Protein AF-A0A7X4Z7W5-F1 (afdb_monomer)

Radius of gyration: 18.68 Å; Cα contacts (8 Å, |Δi|>4): 62; chains: 1; bounding box: 45×40×38 Å

Nearest PDB structures (foldseek):
  3luu-assembly1_A  TM=5.150E-01  e=9.052E-01  Acidithiobacillus ferrooxidans ATCC 23270
  3o2g-assembly1_A  TM=5.707E-01  e=3.878E+00  Homo sapiens
  3n6w-assembly1_A-2  TM=5.435E-01  e=4.143E+00  Homo sapiens
  1ybx-assembly1_A  TM=3.591E-01  e=4.426E+00  Acetivibrio thermocellus
  4jpd-assembly1_A  TM=3.129E-01  e=5.397E+00  Burkholderia cenocepacia J2315

pLDDT: mean 80.5, std 14.45, range [45.44, 96.38]

Secondary structure (DSSP, 8-state):
----SPPHHHHHHHHHHHHHHHHHHHHHTT--EEEEETTTTEEEEE-TTS-EEEEEE------GGGGTT---

Foldseek 3Di:
DDPPDDDPVRVVVVVVVVVVVVVVVCLVVQHWDWDQDPVQQFIWIQTSVRDIDTPGHPPCPDDPVVVVPPDD

Sequence (72 aa):
MNSDYITDEQVVKRANAAVGLEIEKLKAMEAPVIIYHRKKQVVVKRNSDGTETAVGKRLRKGSYSERIGKEI

Mean predicted aligned error: 10.4 Å

Solvent-accessible surface area (backbone atoms only — not comparable to full-atom values): 4501 Å² total; per-residue (Å²): 128,87,81,82,66,80,48,72,68,55,51,54,53,51,52,53,50,53,54,50,51,53,53,51,52,33,47,78,67,56,39,66,44,81,45,75,40,77,92,80,45,31,33,28,37,33,40,55,90,69,51,75,44,81,75,43,67,64,78,85,72,65,58,78,77,68,60,71,78,75,82,128

Structure (mmCIF, N/CA/C/O backbone):
data_AF-A0A7X4Z7W5-F1
#
_entry.id   AF-A0A7X4Z7W5-F1
#
loop_
_atom_site.group_PDB
_atom_site.id
_atom_site.type_symbol
_atom_site.label_atom_id
_atom_site.label_alt_id
_atom_site.label_comp_id
_atom_site.label_asym_id
_atom_site.label_entity_id
_atom_site.label_seq_id
_atom_site.pdbx_PDB_ins_code
_atom_site.Cartn_x
_atom_site.Cartn_y
_atom_site.Cartn_z
_atom_site.occupancy
_atom_site.B_iso_or_equiv
_atom_site.auth_seq_id
_atom_site.auth_comp_id
_atom_site.auth_asym_id
_atom_site.auth_atom_id
_atom_site.pdbx_PDB_model_num
ATOM 1 N N . MET A 1 1 ? -20.305 -28.237 -14.204 1.00 49.75 1 MET A N 1
ATOM 2 C CA . MET A 1 1 ? -20.143 -26.778 -14.029 1.00 49.75 1 MET A CA 1
ATOM 3 C C . MET A 1 1 ? -18.682 -26.458 -14.290 1.00 49.75 1 MET A C 1
ATOM 5 O O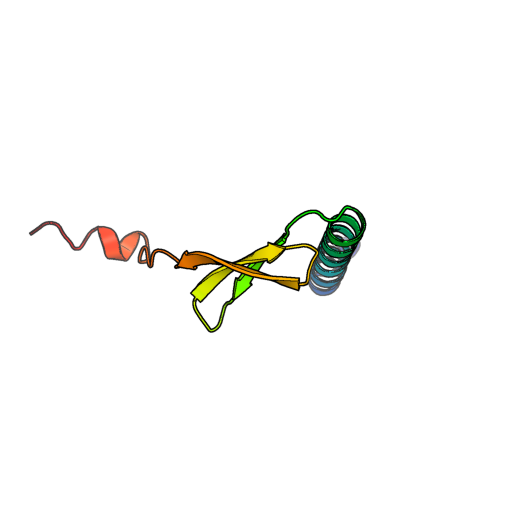 . MET A 1 1 ? -17.848 -27.147 -13.719 1.00 49.75 1 MET A O 1
ATOM 9 N N . ASN A 1 2 ? -18.384 -25.536 -15.212 1.00 56.59 2 ASN A N 1
ATOM 10 C CA . ASN A 1 2 ? -17.017 -25.260 -15.677 1.00 56.59 2 ASN A CA 1
ATOM 11 C C . ASN A 1 2 ? -16.094 -24.882 -14.513 1.00 56.59 2 ASN A C 1
ATOM 13 O O . ASN A 1 2 ? -16.324 -23.880 -13.840 1.00 56.59 2 ASN A O 1
ATOM 17 N N . SER A 1 3 ? -15.032 -25.664 -14.316 1.00 64.75 3 SER A N 1
ATOM 18 C CA . SER A 1 3 ? -13.962 -25.407 -13.347 1.00 64.75 3 SER A CA 1
ATOM 19 C C . SER A 1 3 ? -12.882 -24.460 -13.895 1.00 64.75 3 SER A C 1
ATOM 21 O O . SER A 1 3 ? -11.732 -24.546 -13.479 1.00 64.75 3 SER A O 1
ATOM 23 N N . ASP A 1 4 ? -13.235 -23.580 -14.837 1.00 74.81 4 ASP A N 1
ATOM 24 C CA . ASP A 1 4 ? -12.305 -22.656 -15.513 1.00 74.81 4 ASP A CA 1
ATOM 25 C C . ASP A 1 4 ? -12.091 -21.338 -14.750 1.00 74.81 4 ASP A C 1
ATOM 27 O O . ASP A 1 4 ? -11.424 -20.421 -15.232 1.00 74.81 4 ASP A O 1
ATOM 31 N N . TYR A 1 5 ? -12.661 -21.207 -13.552 1.00 81.88 5 TYR A N 1
ATOM 32 C CA . TYR A 1 5 ? -12.454 -20.030 -12.719 1.00 81.88 5 TYR A CA 1
ATOM 33 C C . TYR A 1 5 ? -11.127 -20.126 -11.971 1.00 81.88 5 TYR A C 1
ATOM 35 O O . TYR A 1 5 ? -10.791 -21.152 -11.379 1.00 81.88 5 TYR A O 1
ATOM 43 N N . ILE A 1 6 ? -10.381 -19.021 -11.978 1.00 87.69 6 ILE A N 1
ATOM 44 C CA . ILE A 1 6 ? -9.198 -18.877 -11.131 1.00 87.69 6 ILE A CA 1
ATOM 45 C C . ILE A 1 6 ? -9.608 -18.991 -9.663 1.00 87.69 6 ILE A C 1
ATOM 47 O O . ILE A 1 6 ? -10.665 -18.497 -9.269 1.00 87.69 6 ILE A O 1
ATOM 51 N N . THR A 1 7 ? -8.774 -19.630 -8.849 1.00 92.44 7 THR A N 1
ATOM 52 C CA . THR A 1 7 ? -9.063 -19.758 -7.418 1.00 92.44 7 THR A CA 1
ATOM 53 C C . THR A 1 7 ? -8.842 -18.430 -6.698 1.00 92.44 7 THR A C 1
ATOM 55 O O . THR A 1 7 ? -8.015 -17.615 -7.120 1.00 92.44 7 THR A O 1
ATOM 58 N N . ASP A 1 8 ? -9.518 -18.224 -5.567 1.00 92.56 8 ASP A N 1
ATOM 59 C CA . ASP A 1 8 ? -9.300 -17.047 -4.713 1.00 92.56 8 ASP A CA 1
ATOM 60 C C . ASP A 1 8 ? -7.820 -16.893 -4.334 1.00 92.56 8 ASP A C 1
ATOM 62 O O . ASP A 1 8 ? -7.264 -15.795 -4.357 1.00 92.56 8 ASP A O 1
ATOM 66 N N . GLU A 1 9 ? -7.131 -18.003 -4.070 1.00 93.31 9 GLU A N 1
ATOM 67 C CA . GLU A 1 9 ? -5.694 -18.003 -3.791 1.00 93.31 9 GLU A CA 1
ATOM 68 C C . GLU A 1 9 ? -4.873 -17.466 -4.972 1.00 93.31 9 GLU A C 1
ATOM 70 O O . GLU A 1 9 ? -3.942 -16.675 -4.785 1.00 93.31 9 GLU A O 1
ATOM 75 N N . GLN A 1 10 ? -5.224 -17.850 -6.203 1.00 95.06 10 GLN A N 1
ATOM 76 C CA . GLN A 1 10 ? -4.577 -17.340 -7.411 1.00 95.06 10 GLN A CA 1
ATOM 77 C C . GLN A 1 10 ? -4.862 -15.849 -7.616 1.00 95.06 10 GLN A C 1
ATOM 79 O O . GLN A 1 10 ? -3.944 -15.112 -7.988 1.00 95.06 10 GLN A O 1
ATOM 84 N N . VAL A 1 11 ? -6.090 -15.390 -7.341 1.00 95.06 11 VAL A N 1
ATOM 85 C CA . VAL A 1 11 ? -6.458 -13.963 -7.371 1.00 95.06 11 VAL A CA 1
ATOM 86 C C . VAL A 1 11 ? -5.574 -13.178 -6.407 1.00 95.06 11 VAL A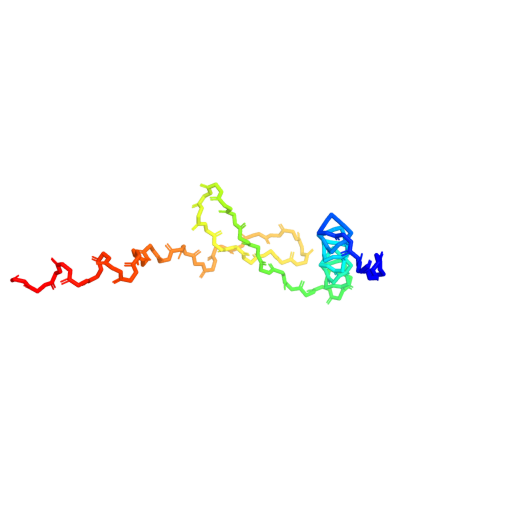 C 1
ATOM 88 O O . VAL A 1 11 ? -4.907 -12.226 -6.813 1.00 95.06 11 VAL A O 1
ATOM 91 N N . VAL A 1 12 ? -5.514 -13.609 -5.145 1.00 94.31 12 VAL A N 1
ATOM 92 C CA . VAL A 1 12 ? -4.749 -12.942 -4.083 1.00 94.31 12 VAL A CA 1
ATOM 93 C C . VAL A 1 12 ? -3.262 -12.902 -4.428 1.00 94.31 12 VAL A C 1
ATOM 95 O O . VAL A 1 12 ? -2.625 -11.852 -4.312 1.00 94.31 12 VAL A O 1
ATOM 98 N N . LYS A 1 13 ? -2.699 -14.016 -4.912 1.00 95.81 13 LYS A N 1
ATOM 99 C CA . LYS A 1 13 ? -1.288 -14.088 -5.311 1.00 95.81 13 LYS A CA 1
ATOM 100 C C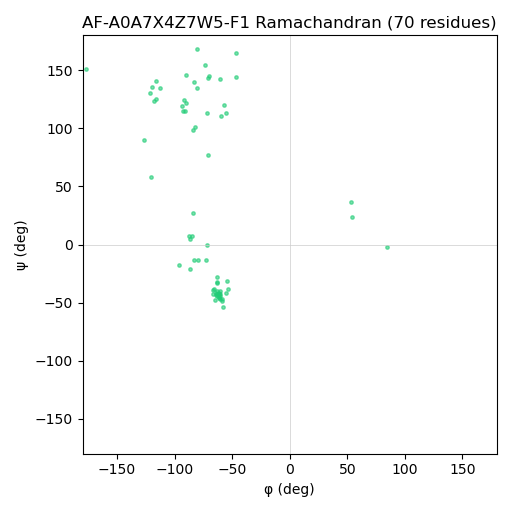 . LYS A 1 13 ? -0.968 -13.108 -6.440 1.00 95.81 13 LYS A C 1
ATOM 102 O O . LYS A 1 13 ? 0.023 -12.384 -6.352 1.00 95.81 13 LYS A O 1
ATOM 107 N N . ARG A 1 14 ? -1.805 -13.062 -7.482 1.00 94.62 14 ARG A N 1
ATOM 108 C CA . ARG A 1 14 ? -1.614 -12.163 -8.632 1.00 94.62 14 ARG A CA 1
ATOM 109 C C . ARG A 1 14 ? -1.778 -10.696 -8.242 1.00 94.62 14 ARG A C 1
ATOM 111 O O . ARG A 1 14 ? -0.953 -9.879 -8.640 1.00 94.62 14 ARG A O 1
ATOM 118 N N . ALA A 1 15 ? -2.780 -10.371 -7.428 1.00 94.81 15 ALA A N 1
ATOM 119 C CA . ALA A 1 15 ? -3.000 -9.012 -6.942 1.00 94.81 15 ALA A CA 1
ATOM 120 C C . ALA A 1 15 ? -1.808 -8.509 -6.111 1.00 94.81 15 ALA A C 1
ATOM 122 O O . ALA A 1 15 ? -1.298 -7.418 -6.360 1.00 94.81 15 ALA A O 1
ATOM 123 N N . ASN A 1 16 ? -1.305 -9.328 -5.182 1.00 93.75 16 ASN A N 1
ATOM 124 C CA . ASN A 1 16 ? -0.138 -8.973 -4.372 1.00 93.75 16 ASN A CA 1
ATOM 125 C C . ASN A 1 16 ? 1.125 -8.782 -5.225 1.00 93.75 16 ASN A C 1
ATOM 127 O O . ASN A 1 16 ? 1.881 -7.842 -4.987 1.00 93.75 16 ASN A O 1
ATOM 131 N N . ALA A 1 17 ? 1.338 -9.635 -6.233 1.00 96.38 17 ALA A N 1
ATOM 132 C CA . ALA A 1 17 ? 2.464 -9.499 -7.155 1.00 96.38 17 ALA A CA 1
ATOM 133 C C . ALA A 1 17 ? 2.387 -8.198 -7.974 1.00 96.38 17 ALA A C 1
ATOM 135 O O . ALA A 1 17 ? 3.379 -7.480 -8.068 1.00 96.38 17 ALA A O 1
ATOM 136 N N . ALA A 1 18 ? 1.209 -7.858 -8.506 1.00 96.00 18 ALA A N 1
ATOM 137 C CA . ALA A 1 18 ? 1.004 -6.620 -9.259 1.00 96.00 18 ALA A CA 1
ATOM 138 C C . ALA A 1 18 ? 1.267 -5.369 -8.402 1.00 96.00 18 ALA A C 1
ATOM 140 O O . ALA A 1 18 ? 1.944 -4.444 -8.846 1.00 96.00 18 ALA A O 1
ATOM 141 N N . VAL A 1 19 ? 0.794 -5.362 -7.150 1.00 92.56 19 VAL A N 1
ATOM 142 C CA . VAL A 1 19 ? 1.064 -4.268 -6.202 1.00 92.56 19 VAL A CA 1
ATOM 143 C C . VAL A 1 19 ? 2.557 -4.166 -5.881 1.00 92.56 19 VAL A C 1
ATOM 145 O O . VAL A 1 19 ? 3.092 -3.061 -5.829 1.00 92.56 19 VAL A O 1
ATOM 148 N N . GLY A 1 20 ? 3.241 -5.298 -5.688 1.00 92.25 20 GLY A N 1
ATOM 149 C CA . GLY A 1 20 ? 4.687 -5.329 -5.455 1.00 92.25 20 GLY A CA 1
ATOM 150 C C . GLY A 1 20 ? 5.477 -4.693 -6.601 1.00 92.25 20 GLY A C 1
ATOM 151 O O . GLY A 1 20 ? 6.297 -3.810 -6.353 1.00 92.25 20 GLY A O 1
ATOM 152 N N . LEU A 1 21 ? 5.163 -5.073 -7.843 1.00 95.12 21 LEU A N 1
ATOM 153 C CA . LEU A 1 21 ? 5.801 -4.525 -9.044 1.00 95.12 21 LEU A CA 1
ATOM 154 C C . LEU A 1 21 ? 5.586 -3.014 -9.183 1.00 95.12 21 LEU A C 1
ATOM 156 O O . LEU A 1 21 ? 6.530 -2.289 -9.487 1.00 95.12 21 LEU A O 1
ATOM 160 N N . GLU A 1 22 ? 4.374 -2.516 -8.926 1.00 92.19 22 GLU A N 1
ATOM 161 C CA . GLU A 1 22 ? 4.114 -1.075 -9.005 1.00 92.19 22 GLU A CA 1
ATOM 162 C C . GLU A 1 22 ? 4.892 -0.305 -7.929 1.00 92.19 22 GLU A C 1
ATOM 164 O O . GLU A 1 22 ? 5.450 0.753 -8.205 1.00 92.19 22 GLU A O 1
ATOM 169 N N . ILE A 1 23 ? 5.013 -0.852 -6.714 1.00 89.94 23 ILE A N 1
ATOM 170 C CA . ILE A 1 23 ? 5.833 -0.244 -5.658 1.00 89.94 23 ILE A CA 1
ATOM 171 C C . ILE A 1 23 ? 7.312 -0.197 -6.068 1.00 89.94 23 ILE A C 1
ATOM 173 O O . ILE A 1 23 ? 7.975 0.811 -5.828 1.00 89.94 23 ILE A O 1
ATOM 177 N N . GLU A 1 24 ? 7.846 -1.265 -6.661 1.00 90.44 24 GLU A N 1
ATOM 178 C CA . GLU A 1 24 ? 9.234 -1.300 -7.143 1.00 90.44 24 GLU A CA 1
ATOM 179 C C . GLU A 1 24 ? 9.477 -0.301 -8.274 1.00 90.44 24 GLU A C 1
ATOM 181 O O . GLU A 1 24 ? 10.456 0.444 -8.234 1.00 90.44 24 GLU A O 1
ATOM 186 N N . LYS A 1 25 ? 8.550 -0.213 -9.229 1.00 92.19 25 LYS A N 1
ATOM 187 C CA . LYS A 1 25 ? 8.580 0.788 -10.297 1.00 92.19 25 LYS A CA 1
ATOM 188 C C . LYS A 1 25 ? 8.562 2.211 -9.736 1.00 92.19 25 LYS A C 1
ATOM 190 O O . LYS A 1 25 ? 9.388 3.026 -10.133 1.00 92.19 25 LYS A O 1
ATOM 195 N N . LEU A 1 26 ? 7.672 2.510 -8.787 1.00 90.44 26 LEU A N 1
ATOM 196 C CA . LEU A 1 26 ? 7.608 3.826 -8.145 1.00 90.44 26 LEU A CA 1
ATOM 197 C C . LEU A 1 26 ? 8.911 4.164 -7.413 1.00 90.44 26 LEU A C 1
ATOM 199 O O . LEU A 1 26 ? 9.390 5.287 -7.533 1.00 90.44 26 LEU A O 1
ATOM 203 N N . LYS A 1 27 ? 9.530 3.195 -6.726 1.00 86.25 27 LYS A N 1
ATOM 204 C CA . LYS A 1 27 ? 10.853 3.386 -6.109 1.00 86.25 27 LYS A CA 1
ATOM 205 C C . LYS A 1 27 ? 11.931 3.705 -7.143 1.00 86.25 27 LYS A C 1
ATOM 207 O O . LYS A 1 27 ? 12.709 4.622 -6.917 1.00 86.25 27 LYS A O 1
ATOM 212 N N . ALA A 1 28 ? 11.965 2.977 -8.261 1.00 89.69 28 ALA A N 1
ATOM 213 C CA . ALA A 1 28 ? 12.916 3.225 -9.346 1.00 89.69 28 ALA A CA 1
ATOM 214 C C . ALA A 1 28 ? 12.720 4.605 -10.000 1.00 89.69 28 ALA A C 1
ATOM 216 O O . ALA A 1 28 ? 13.672 5.187 -10.504 1.00 89.69 28 ALA A O 1
ATOM 217 N N . MET A 1 29 ? 11.496 5.138 -9.963 1.00 92.94 29 MET A N 1
ATOM 218 C CA . MET A 1 29 ? 11.153 6.490 -10.418 1.00 92.94 29 MET A CA 1
ATOM 219 C C . MET A 1 29 ? 11.317 7.565 -9.332 1.00 92.94 29 MET A C 1
ATOM 221 O O . MET A 1 29 ? 10.866 8.691 -9.524 1.00 92.94 29 MET A O 1
ATOM 225 N N . GLU A 1 30 ? 11.883 7.216 -8.174 1.00 89.06 30 GLU A N 1
ATOM 226 C CA . GLU A 1 30 ? 12.007 8.090 -7.003 1.00 89.06 30 GLU A CA 1
ATOM 227 C C . GLU A 1 30 ? 10.672 8.703 -6.528 1.00 89.06 30 GLU A C 1
ATOM 229 O O . GLU A 1 30 ? 10.627 9.728 -5.845 1.00 89.06 30 GLU A O 1
ATOM 234 N N . ALA A 1 31 ? 9.558 8.049 -6.851 1.00 89.38 31 ALA A N 1
ATOM 235 C CA . ALA A 1 31 ? 8.231 8.497 -6.483 1.00 89.38 31 ALA A CA 1
ATOM 236 C C . ALA A 1 31 ? 7.887 8.064 -5.045 1.00 89.38 31 ALA A C 1
ATOM 238 O O . ALA A 1 31 ? 8.181 6.936 -4.631 1.00 89.38 31 ALA A O 1
ATOM 239 N N . PRO A 1 32 ? 7.222 8.926 -4.259 1.00 87.44 32 PRO A N 1
ATOM 240 C CA . PRO A 1 32 ? 6.802 8.569 -2.913 1.00 87.44 32 PRO A CA 1
ATOM 241 C C . PRO A 1 32 ? 5.647 7.557 -2.927 1.00 87.44 32 PRO A C 1
ATOM 243 O O . PRO A 1 32 ? 4.719 7.660 -3.728 1.00 87.44 32 PRO A O 1
ATOM 246 N N . VAL A 1 33 ? 5.653 6.627 -1.970 1.00 89.88 33 VAL A N 1
ATOM 247 C CA . VAL A 1 33 ? 4.630 5.582 -1.816 1.00 89.88 33 VAL A CA 1
ATOM 248 C C . VAL A 1 33 ? 3.835 5.803 -0.533 1.00 89.88 33 VAL A C 1
ATOM 250 O O . VAL A 1 33 ? 4.397 6.037 0.537 1.00 89.88 33 VAL A O 1
ATOM 253 N N . ILE A 1 34 ? 2.510 5.696 -0.620 1.00 88.00 34 ILE A N 1
ATOM 254 C CA . ILE A 1 34 ? 1.622 5.778 0.542 1.00 88.00 34 ILE A CA 1
ATOM 255 C C . ILE A 1 34 ? 1.406 4.380 1.121 1.00 88.00 34 ILE A C 1
ATOM 257 O O . ILE A 1 34 ? 0.918 3.479 0.445 1.00 88.00 34 ILE A O 1
ATOM 261 N N . ILE A 1 35 ? 1.754 4.204 2.393 1.00 87.25 35 ILE A N 1
ATOM 262 C CA . ILE A 1 35 ? 1.707 2.929 3.105 1.00 87.25 35 ILE A CA 1
ATOM 263 C C . ILE A 1 35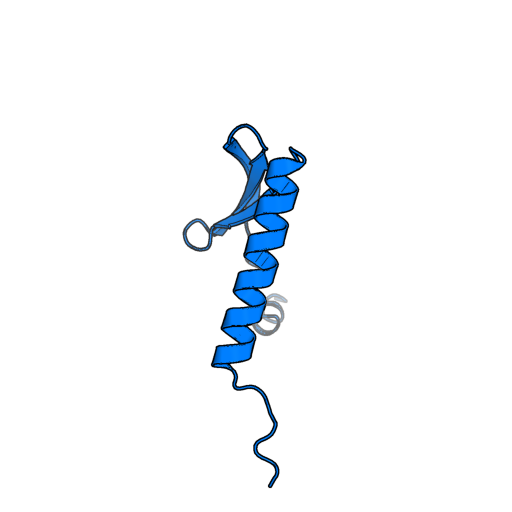 ? 0.799 3.064 4.322 1.00 87.25 35 ILE A C 1
ATOM 265 O O . ILE A 1 35 ? 0.941 3.968 5.147 1.00 87.25 35 ILE A O 1
ATOM 269 N N . TYR A 1 36 ? -0.127 2.120 4.471 1.00 85.75 36 TYR A N 1
ATOM 270 C CA . TYR A 1 36 ? -0.955 2.022 5.665 1.00 85.75 36 TYR A CA 1
ATOM 271 C C . TYR A 1 36 ? -0.336 1.075 6.702 1.00 85.75 36 TYR A C 1
ATOM 273 O O . TYR A 1 36 ? -0.271 -0.140 6.508 1.00 85.75 36 TYR A O 1
ATOM 281 N N . HIS A 1 37 ? 0.055 1.611 7.859 1.00 84.56 37 HIS A N 1
ATOM 282 C CA . HIS A 1 37 ? 0.494 0.804 8.994 1.00 84.56 37 HIS A CA 1
ATOM 283 C C . HIS A 1 37 ? -0.698 0.317 9.810 1.00 84.56 37 HIS A C 1
ATOM 285 O O . HIS A 1 37 ? -1.183 1.010 10.705 1.00 84.56 37 HIS A O 1
ATOM 291 N N . ARG A 1 38 ? -1.112 -0.932 9.579 1.00 81.69 38 ARG A N 1
ATOM 292 C CA . ARG A 1 38 ? -2.246 -1.557 10.282 1.00 81.69 38 ARG A CA 1
ATOM 293 C C . ARG A 1 38 ? -2.116 -1.539 11.811 1.00 81.69 38 ARG A C 1
ATOM 295 O O . ARG A 1 38 ? -3.096 -1.237 12.482 1.00 81.69 38 ARG A O 1
ATOM 302 N N . LYS A 1 39 ? -0.923 -1.817 12.361 1.00 83.62 39 LYS A N 1
ATOM 303 C CA . LYS A 1 39 ? -0.678 -1.826 13.822 1.00 83.62 39 LYS A CA 1
ATOM 304 C C . LYS A 1 39 ? -0.840 -0.440 14.449 1.00 83.62 39 LYS A C 1
ATOM 306 O O . LYS A 1 39 ? -1.513 -0.297 15.459 1.00 83.62 39 LYS A O 1
ATOM 311 N N . LYS A 1 40 ? -0.225 0.576 13.836 1.00 82.00 40 LYS A N 1
ATOM 312 C CA . LYS A 1 40 ? -0.240 1.959 14.340 1.00 82.00 40 LYS A CA 1
ATOM 313 C C . LYS A 1 40 ? -1.508 2.720 13.926 1.00 82.00 40 LYS A C 1
ATOM 315 O O . LYS A 1 40 ? -1.774 3.791 14.451 1.00 82.00 40 LYS A O 1
ATOM 320 N N . GLN A 1 41 ? -2.277 2.173 12.981 1.00 83.25 41 GLN A N 1
ATOM 321 C CA . GLN A 1 41 ? -3.419 2.811 12.324 1.00 83.25 41 GLN A CA 1
ATOM 322 C C . GLN A 1 41 ? -3.086 4.186 11.715 1.00 83.25 41 GLN A C 1
ATOM 324 O O . GLN A 1 41 ? -3.917 5.095 11.704 1.00 83.25 41 GLN A O 1
ATOM 329 N N . VAL A 1 42 ? -1.874 4.324 11.175 1.00 86.44 42 VAL A N 1
ATOM 330 C CA . VAL A 1 42 ? -1.367 5.557 10.553 1.00 86.44 42 VAL A CA 1
ATOM 331 C C . VAL A 1 42 ? -1.102 5.308 9.074 1.00 86.44 42 VAL A C 1
ATOM 333 O O . VAL A 1 42 ? -0.619 4.241 8.695 1.00 86.44 42 VAL A O 1
ATOM 336 N N . VAL A 1 43 ? -1.427 6.296 8.250 1.00 87.06 43 VAL A N 1
ATOM 337 C CA . VAL A 1 43 ? -1.017 6.382 6.852 1.00 87.06 43 VAL A CA 1
ATOM 338 C C . VAL A 1 43 ? 0.286 7.174 6.802 1.00 87.06 43 VAL A C 1
ATOM 340 O O . VAL A 1 43 ? 0.372 8.294 7.313 1.00 87.06 43 VAL A O 1
ATOM 343 N N . VAL A 1 44 ? 1.305 6.575 6.207 1.00 89.19 44 VAL A N 1
ATOM 344 C CA . VAL A 1 44 ? 2.650 7.129 6.097 1.00 89.19 44 VAL A CA 1
ATOM 345 C C . VAL A 1 44 ? 2.989 7.272 4.623 1.00 89.19 44 VAL A C 1
ATOM 347 O O . VAL A 1 44 ? 2.733 6.369 3.832 1.00 89.19 44 VAL A O 1
ATOM 350 N N . LYS A 1 45 ? 3.565 8.407 4.249 1.00 89.44 45 LYS A N 1
ATOM 351 C CA . LYS A 1 45 ? 4.220 8.600 2.962 1.00 89.44 45 LYS A CA 1
ATOM 352 C C . LYS A 1 45 ? 5.687 8.231 3.134 1.00 89.44 45 LYS A C 1
ATOM 354 O O . LYS A 1 45 ? 6.397 8.886 3.897 1.00 89.44 45 LYS A O 1
ATOM 359 N N . ARG A 1 46 ? 6.118 7.179 2.447 1.00 88.44 46 ARG A N 1
ATOM 360 C CA . ARG A 1 46 ? 7.521 6.790 2.345 1.00 88.44 46 ARG A CA 1
ATOM 361 C C . ARG A 1 46 ? 8.105 7.425 1.091 1.00 88.44 46 ARG A C 1
ATOM 363 O O . ARG A 1 46 ? 7.608 7.177 -0.005 1.00 88.44 46 ARG A O 1
ATOM 370 N N . ASN A 1 47 ? 9.115 8.261 1.264 1.00 85.25 47 ASN A N 1
ATOM 371 C CA . ASN A 1 47 ? 9.837 8.883 0.163 1.00 85.25 47 ASN A CA 1
ATOM 372 C C . ASN A 1 47 ? 10.871 7.901 -0.419 1.00 85.25 47 ASN A C 1
ATOM 374 O O . ASN A 1 47 ? 11.136 6.841 0.155 1.00 85.25 47 ASN A O 1
ATOM 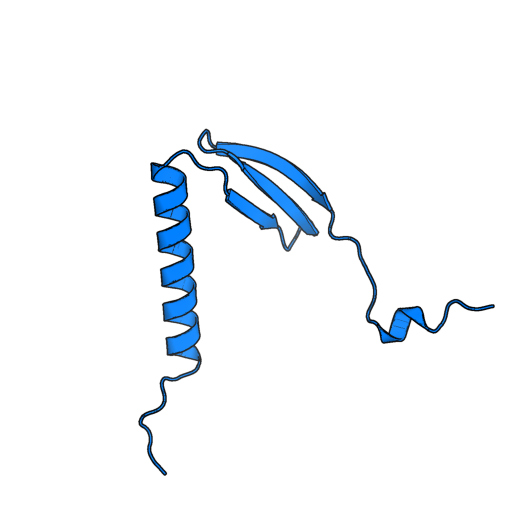378 N N . SER A 1 48 ? 11.435 8.242 -1.576 1.00 81.00 48 SER A N 1
ATOM 379 C CA . SER A 1 48 ? 12.433 7.427 -2.280 1.00 81.00 48 SER A CA 1
ATOM 380 C C . SER A 1 48 ? 13.733 7.241 -1.493 1.00 81.00 48 SER A C 1
ATOM 382 O O . SER A 1 48 ? 14.327 6.168 -1.539 1.00 81.00 48 SER A O 1
ATOM 384 N N . ASP A 1 49 ? 14.111 8.240 -0.698 1.00 80.94 49 ASP A N 1
ATOM 385 C CA . ASP A 1 49 ? 15.258 8.235 0.220 1.00 80.94 49 ASP A CA 1
ATOM 386 C C . ASP A 1 49 ? 15.064 7.341 1.465 1.00 80.94 49 ASP A C 1
ATOM 388 O O . ASP A 1 49 ? 15.948 7.239 2.315 1.00 80.94 49 ASP A O 1
ATOM 392 N N . GLY A 1 50 ? 13.903 6.689 1.594 1.00 78.19 50 GLY A N 1
ATOM 393 C CA . GLY A 1 50 ? 13.557 5.836 2.728 1.00 78.19 50 GLY A CA 1
ATOM 394 C C . GLY A 1 50 ? 12.995 6.585 3.938 1.00 78.19 50 GLY A C 1
ATOM 395 O O . GLY A 1 50 ? 12.594 5.936 4.906 1.00 78.19 50 GLY A O 1
ATOM 396 N N . THR A 1 51 ? 12.901 7.917 3.894 1.00 85.69 51 THR A N 1
ATOM 397 C CA . THR A 1 51 ? 12.270 8.700 4.961 1.00 85.69 51 THR A CA 1
ATOM 398 C C . THR A 1 51 ? 10.759 8.483 4.987 1.00 85.69 51 THR A C 1
ATOM 400 O O . THR A 1 51 ? 10.095 8.308 3.962 1.00 85.69 51 THR A O 1
ATOM 403 N N . GLU A 1 52 ? 10.192 8.485 6.192 1.00 88.62 52 GLU A N 1
ATOM 404 C CA . GLU A 1 52 ? 8.770 8.258 6.428 1.00 88.62 52 GL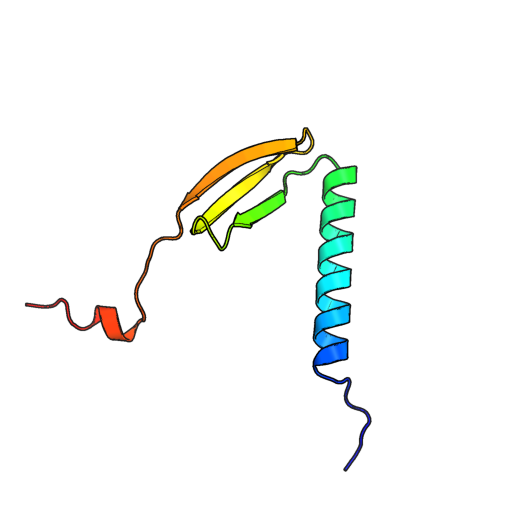U A CA 1
ATOM 405 C C . GLU A 1 52 ? 8.130 9.491 7.064 1.00 88.62 52 GLU A C 1
ATOM 407 O O . GLU A 1 52 ? 8.533 9.944 8.133 1.00 88.62 52 GLU A O 1
ATOM 412 N N . THR A 1 53 ? 7.089 10.016 6.420 1.00 87.75 53 THR A N 1
ATOM 413 C CA . THR A 1 53 ? 6.306 11.149 6.920 1.00 87.75 53 THR A CA 1
ATOM 414 C C . THR A 1 53 ? 4.875 10.708 7.198 1.00 87.75 53 THR A C 1
ATOM 416 O O . THR A 1 53 ? 4.200 10.127 6.348 1.00 87.75 53 THR A O 1
ATOM 419 N N . ALA A 1 54 ? 4.388 10.942 8.416 1.00 85.69 54 ALA A N 1
ATOM 420 C CA . ALA A 1 54 ? 3.006 10.632 8.762 1.00 85.69 54 ALA A CA 1
ATOM 421 C C . ALA A 1 54 ? 2.076 11.635 8.068 1.00 85.69 54 ALA A C 1
ATOM 423 O O . ALA A 1 54 ? 2.084 12.817 8.397 1.00 85.69 54 ALA A O 1
ATOM 424 N N . VAL A 1 55 ? 1.271 11.160 7.118 1.00 85.19 55 VAL A N 1
ATOM 425 C CA . VAL A 1 55 ? 0.349 12.010 6.342 1.00 85.19 55 VAL A CA 1
ATOM 426 C C . VAL A 1 55 ? -1.064 12.016 6.910 1.00 85.19 55 VAL A C 1
ATOM 428 O O . VAL A 1 55 ? -1.849 12.913 6.624 1.00 85.19 55 VAL A O 1
ATOM 431 N N . GLY A 1 56 ? -1.401 11.039 7.750 1.00 79.00 56 GLY A N 1
ATOM 432 C CA . GLY A 1 56 ? -2.686 11.028 8.427 1.00 79.00 56 GLY A CA 1
ATOM 433 C C . GLY A 1 56 ? -2.831 9.868 9.393 1.00 79.00 56 GLY A C 1
ATOM 434 O O . GLY A 1 56 ? -2.271 8.790 9.206 1.00 79.00 56 GLY A O 1
ATOM 435 N N . LYS A 1 57 ? -3.624 10.069 10.440 1.00 74.50 57 LYS A N 1
ATOM 436 C CA . LYS A 1 57 ? -4.121 8.969 11.269 1.00 74.50 57 LYS A CA 1
ATOM 437 C C . LYS A 1 57 ? -5.446 8.506 10.681 1.00 74.50 57 LYS A C 1
ATOM 439 O O . LYS A 1 57 ? -6.207 9.324 10.167 1.00 74.50 57 LYS A O 1
ATOM 444 N N . ARG A 1 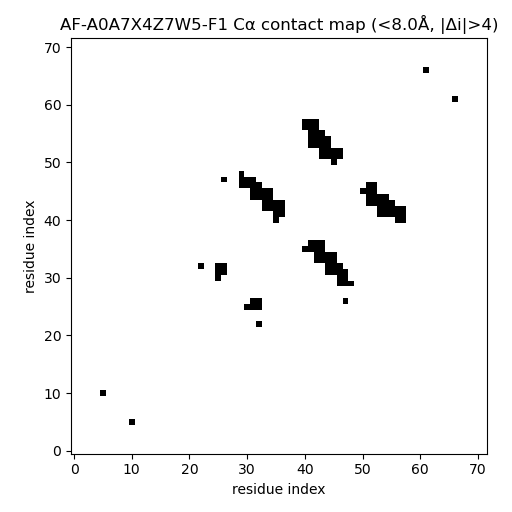58 ? -5.741 7.205 10.751 1.00 65.69 58 ARG A N 1
ATOM 445 C CA . ARG A 1 58 ? -7.069 6.705 10.383 1.00 65.69 58 ARG A CA 1
ATOM 446 C C . ARG A 1 58 ? -8.100 7.463 11.222 1.00 65.69 58 ARG A C 1
ATOM 448 O O . ARG A 1 58 ? -8.145 7.287 12.436 1.00 65.69 58 ARG A O 1
ATOM 455 N N . LEU A 1 59 ? -8.936 8.282 10.582 1.00 60.31 59 LEU A N 1
ATOM 456 C CA . LEU A 1 59 ? -10.153 8.780 11.212 1.00 60.31 59 LEU A CA 1
ATOM 457 C C . LEU A 1 59 ? -10.978 7.544 11.565 1.00 60.31 59 LEU A C 1
ATOM 459 O O . LEU A 1 59 ? -11.440 6.821 10.678 1.00 60.31 59 LEU A O 1
ATOM 463 N N . ARG A 1 60 ? -11.105 7.246 12.861 1.00 57.09 60 A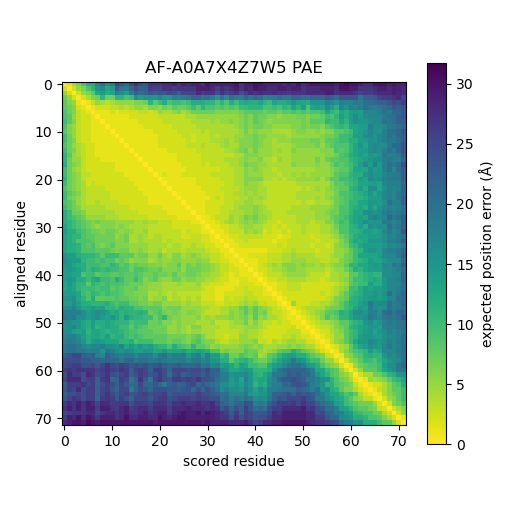RG A N 1
ATOM 464 C CA . ARG A 1 60 ? -11.961 6.168 13.355 1.00 57.09 60 ARG A CA 1
ATOM 465 C C . ARG A 1 60 ? -13.406 6.617 13.172 1.00 57.09 60 ARG A C 1
ATOM 467 O O . ARG A 1 60 ? -14.066 7.085 14.086 1.00 57.09 60 ARG A O 1
ATOM 474 N N . LYS A 1 61 ? -13.875 6.541 11.936 1.00 55.81 61 LYS A N 1
ATOM 475 C CA . LYS A 1 61 ? -15.270 6.716 11.591 1.00 55.81 61 LYS A CA 1
ATOM 476 C C . LYS A 1 61 ? -15.883 5.349 11.878 1.00 55.81 61 LYS A C 1
ATOM 478 O O . LYS A 1 61 ? -15.642 4.417 11.114 1.00 55.81 61 LYS A O 1
ATOM 483 N N . GLY A 1 62 ? -16.555 5.225 13.026 1.00 56.53 62 GLY A N 1
ATOM 484 C CA . GLY A 1 62 ? -17.276 4.015 13.428 1.00 56.53 62 GLY A CA 1
ATOM 485 C C . GLY A 1 62 ? -18.148 3.469 12.298 1.00 56.53 62 GLY A C 1
ATOM 486 O O . GLY A 1 62 ? -18.384 4.169 11.293 1.00 56.53 62 GLY A O 1
ATOM 487 N N . SER A 1 63 ? -18.596 2.223 12.449 1.00 59.88 63 SER A N 1
ATOM 488 C CA . SER A 1 63 ? -19.539 1.590 11.519 1.00 59.88 63 SER A CA 1
ATOM 489 C C . SER A 1 63 ? -20.683 2.565 11.219 1.00 59.88 63 SER A C 1
ATOM 491 O O . SER A 1 63 ? -21.060 3.352 12.084 1.00 59.88 63 SER A O 1
ATOM 493 N N . TYR A 1 64 ? -21.222 2.587 9.996 1.00 59.66 64 TYR A N 1
ATOM 494 C CA . TYR A 1 64 ? -22.284 3.547 9.650 1.00 59.66 64 TYR A CA 1
ATOM 495 C C . TYR A 1 64 ? -23.479 3.451 10.628 1.00 59.66 64 TYR A C 1
ATOM 497 O O . TYR A 1 64 ? -24.051 4.471 10.995 1.00 59.66 64 TYR A O 1
ATOM 505 N N . SER A 1 65 ? -23.737 2.250 11.160 1.00 62.22 65 SER A N 1
ATOM 506 C CA . SER A 1 65 ? -24.687 1.956 12.242 1.00 62.22 65 SER A CA 1
ATOM 507 C C . SER A 1 65 ? -24.356 2.604 13.596 1.00 62.22 65 SER A C 1
ATOM 509 O O . SER A 1 65 ? -25.264 3.004 14.312 1.00 62.22 65 SER A O 1
ATOM 511 N N . GLU A 1 66 ? -23.078 2.775 13.943 1.00 58.28 66 GLU A N 1
ATOM 512 C CA . GLU A 1 66 ? -22.639 3.443 15.181 1.00 58.28 66 GLU A CA 1
ATOM 513 C C . GLU A 1 66 ? -22.846 4.968 15.131 1.00 58.28 66 GLU A C 1
ATOM 515 O O . GLU A 1 66 ? -22.740 5.636 16.157 1.00 58.28 66 GLU A O 1
ATOM 520 N N . ARG A 1 67 ? -23.126 5.545 13.951 1.00 56.78 67 ARG A N 1
ATOM 521 C CA . ARG A 1 67 ? -23.306 6.999 13.786 1.00 56.78 67 ARG A CA 1
ATOM 522 C C . ARG A 1 67 ? -24.729 7.483 14.040 1.00 56.78 67 ARG A C 1
ATOM 524 O O . ARG A 1 67 ? -24.892 8.658 14.334 1.00 56.78 67 ARG A O 1
ATOM 531 N N . ILE A 1 68 ? -25.726 6.603 13.955 1.00 59.16 68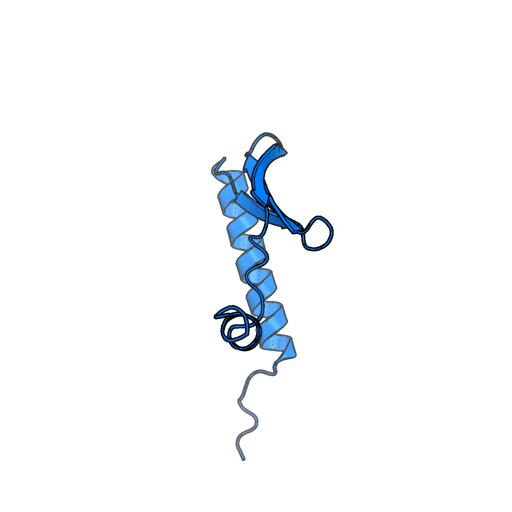 ILE A N 1
ATOM 532 C CA . ILE A 1 68 ? -27.146 6.961 14.129 1.00 59.16 68 ILE A CA 1
ATOM 533 C C . ILE A 1 68 ? -27.520 7.080 15.624 1.00 59.16 68 ILE A C 1
ATOM 535 O O . ILE A 1 68 ? -28.534 7.667 15.967 1.00 59.16 68 ILE A O 1
ATOM 539 N N . GLY A 1 69 ? -26.671 6.603 16.544 1.00 57.25 69 GLY A N 1
ATOM 540 C CA . GLY A 1 69 ? -26.912 6.676 17.995 1.00 57.25 69 GLY A CA 1
ATOM 541 C C . GLY A 1 69 ? -26.496 7.983 18.686 1.00 57.25 69 GLY A C 1
ATOM 542 O O . GLY A 1 69 ? -26.491 8.028 19.913 1.00 57.25 69 GLY A O 1
ATOM 543 N N . LYS A 1 70 ? -26.091 9.023 17.944 1.00 50.97 70 LYS A N 1
ATOM 544 C CA . LYS A 1 70 ? -25.727 10.345 18.492 1.00 50.97 70 LYS A CA 1
ATOM 545 C C . LYS A 1 70 ? -26.610 11.455 17.912 1.00 50.97 70 LYS A C 1
ATOM 547 O O . LYS A 1 70 ? -26.117 12.411 17.328 1.00 50.97 70 LYS A O 1
ATOM 552 N N . GLU A 1 71 ? -27.912 11.315 18.106 1.00 53.09 71 GLU A N 1
ATOM 553 C CA . GLU A 1 71 ? -28.839 12.444 18.217 1.00 53.09 71 GLU A CA 1
ATOM 554 C C . GLU A 1 71 ? -29.621 12.257 19.520 1.00 53.09 71 GLU A C 1
ATOM 556 O O . GLU A 1 71 ? -30.637 11.568 19.541 1.00 53.09 71 GLU A O 1
ATOM 561 N N . ILE A 1 72 ? -29.087 12.803 20.617 1.00 45.44 72 ILE A N 1
ATOM 562 C CA . ILE A 1 72 ? -29.839 13.224 21.810 1.00 45.44 72 ILE A CA 1
ATOM 563 C C . ILE A 1 72 ? -29.185 14.513 22.298 1.00 45.44 72 ILE A C 1
ATOM 565 O O . ILE A 1 72 ? -27.938 14.498 22.443 1.00 45.44 72 ILE A O 1
#